Protein AF-A0A6L7NKX5-F1 (afdb_monomer_lite)

Sequence (153 aa):
MQTSVTIAPPRLLDIPGGSFTMGRADRRPDERPPHRVRVAPFRAAAAPVGNAEYARFVEDAGREPPPFWSDAAFRDPAQPVVGVSWFDARAYCDWLARATGLPLRLPSEAEREWAAIGGCDLRDGPVDWPWGDTDPGALPRLAFITAADAPHV

Foldseek 3Di:
DDDPDQQDDADKDKFAWDKAFFADDPDDPVRDDTDIDTDHIDIDHPDADFQLNVVCVCVPVVNDQAPCCVPPVQPPRGDHHDNDDPVRQQSSQVVVCVRNVNNGGDDDPVRVVCVQCVNDHPPPDDAPGVVGPDDCVNPPDPDDPDPDPDDDD

pLDDT: mean 82.17, std 19.47, range [26.02, 97.06]

Radius of gyration: 18.54 Å; chains: 1; bounding box: 52×47×46 Å

Secondary structure (DSSP, 8-state):
----PPPPPP-EEEE--EEEEES-TTS-GGG-S-EEEEE--EEEESSPPBHHHHHHHHHHTTPPPPTTTT-TTT--TTSBP-S--HHHHHHHHHHHHHHH-S---PPPHHHHHHHHTTS---TT---SBTTBS--TTTSTT------------

Structure (mmCIF, N/CA/C/O backbone):
data_AF-A0A6L7NKX5-F1
#
_entry.id   AF-A0A6L7NKX5-F1
#
loop_
_atom_site.group_PDB
_atom_site.id
_atom_site.type_symbol
_atom_site.label_atom_id
_atom_site.label_alt_id
_atom_site.label_comp_id
_atom_site.label_asym_id
_atom_site.label_entity_id
_atom_site.label_seq_id
_atom_site.pdbx_PDB_ins_code
_atom_site.Cartn_x
_atom_site.Cartn_y
_atom_site.Cartn_z
_atom_site.occupancy
_atom_site.B_iso_or_equiv
_atom_site.auth_seq_id
_atom_site.auth_comp_id
_atom_site.auth_asym_id
_atom_site.auth_atom_id
_atom_site.pdbx_PDB_model_num
ATOM 1 N N . MET A 1 1 ? -29.600 -0.603 21.494 1.00 41.25 1 MET A N 1
ATOM 2 C CA . MET A 1 1 ? -29.495 -0.942 20.059 1.00 41.25 1 MET A CA 1
ATOM 3 C C . MET A 1 1 ? -28.080 -0.612 19.619 1.00 41.25 1 MET A C 1
ATOM 5 O O . MET A 1 1 ? -27.734 0.559 19.646 1.00 41.25 1 MET A O 1
ATOM 9 N N . GLN A 1 2 ? -27.248 -1.609 19.310 1.00 40.75 2 GLN A N 1
ATOM 10 C CA . GLN A 1 2 ? -25.968 -1.357 18.642 1.00 40.75 2 GLN A CA 1
ATOM 11 C C . GLN A 1 2 ? -26.273 -1.135 17.161 1.00 40.75 2 GLN A C 1
ATOM 13 O O . GLN A 1 2 ? -26.739 -2.042 16.477 1.00 40.75 2 GLN A O 1
ATOM 18 N N . THR A 1 3 ? -26.095 0.090 16.682 1.00 44.34 3 THR A N 1
ATOM 19 C CA . THR A 1 3 ? -26.036 0.380 15.250 1.00 44.34 3 THR A CA 1
ATOM 20 C C . THR A 1 3 ? -24.769 -0.265 14.706 1.00 44.34 3 THR A C 1
ATOM 22 O O . THR A 1 3 ? -23.675 0.208 15.001 1.00 44.34 3 THR A O 1
ATOM 25 N N . SER A 1 4 ? -24.896 -1.354 13.945 1.00 54.78 4 SER A N 1
ATOM 26 C CA . SER A 1 4 ? -23.775 -1.890 13.172 1.00 54.78 4 SER A CA 1
ATOM 27 C C . SER A 1 4 ? -23.375 -0.854 12.125 1.00 54.78 4 SER A C 1
ATOM 29 O O . SER A 1 4 ? -24.047 -0.689 11.108 1.00 54.78 4 SER A O 1
ATOM 31 N N . VAL A 1 5 ? -22.304 -0.112 12.400 1.00 60.78 5 VAL A N 1
ATOM 32 C CA . VAL A 1 5 ? -21.658 0.746 11.407 1.00 60.78 5 VAL A CA 1
ATOM 33 C C . VAL A 1 5 ? -20.993 -0.178 10.390 1.00 60.78 5 VAL A C 1
ATOM 35 O O . VAL A 1 5 ? -20.222 -1.062 10.753 1.00 60.78 5 VAL A O 1
ATOM 38 N N . THR A 1 6 ? -21.332 -0.019 9.112 1.00 72.94 6 THR A N 1
ATOM 39 C CA . THR A 1 6 ? -20.685 -0.774 8.032 1.00 72.94 6 THR A CA 1
ATOM 40 C C . THR A 1 6 ? -19.306 -0.173 7.775 1.00 72.94 6 THR A C 1
ATOM 42 O O . THR A 1 6 ? -19.210 1.012 7.457 1.00 72.94 6 THR A O 1
ATOM 45 N N . ILE A 1 7 ? -18.245 -0.971 7.908 1.00 79.19 7 ILE A N 1
ATOM 46 C CA . ILE A 1 7 ? -16.876 -0.546 7.586 1.00 79.19 7 ILE A CA 1
ATOM 47 C C . ILE A 1 7 ? -16.711 -0.559 6.066 1.00 79.19 7 ILE A C 1
ATOM 49 O O . ILE A 1 7 ? -16.860 -1.603 5.432 1.00 79.19 7 ILE A O 1
ATOM 53 N N . ALA A 1 8 ? -16.420 0.599 5.476 1.00 76.50 8 ALA A N 1
ATOM 54 C CA . ALA A 1 8 ? -16.122 0.705 4.053 1.00 76.50 8 ALA A CA 1
ATOM 55 C C . ALA A 1 8 ? -14.619 0.463 3.809 1.00 76.50 8 ALA A C 1
ATOM 57 O O . ALA A 1 8 ? -13.797 1.024 4.535 1.00 76.50 8 ALA A O 1
ATOM 58 N N . PRO A 1 9 ? -14.234 -0.353 2.811 1.00 76.19 9 PRO A N 1
ATOM 59 C CA . PRO A 1 9 ? -12.838 -0.473 2.405 1.00 76.19 9 PRO A CA 1
ATOM 60 C C . PRO A 1 9 ? -12.355 0.819 1.718 1.00 76.19 9 PRO A C 1
ATOM 62 O O . PRO A 1 9 ? -13.184 1.579 1.204 1.00 76.19 9 PRO A O 1
ATOM 65 N N . PRO A 1 10 ? -11.028 1.042 1.625 1.00 82.88 10 PRO A N 1
ATOM 66 C CA . PRO A 1 10 ? -10.485 2.140 0.834 1.00 82.88 10 PRO A CA 1
ATOM 67 C C . PRO A 1 10 ? -10.919 2.005 -0.629 1.00 82.88 10 PRO A C 1
ATOM 69 O O . PRO A 1 10 ? -11.268 0.919 -1.104 1.00 82.88 10 PRO A O 1
ATOM 72 N N . ARG A 1 11 ? -10.859 3.105 -1.386 1.00 89.75 11 ARG A N 1
ATOM 73 C CA . ARG A 1 11 ? -11.133 3.070 -2.829 1.00 89.75 11 ARG A CA 1
ATOM 74 C C . ARG A 1 11 ? -10.125 2.151 -3.523 1.00 89.75 11 ARG A C 1
ATOM 76 O O . ARG A 1 11 ? -8.953 2.495 -3.645 1.00 89.75 11 ARG A O 1
ATOM 83 N N . LEU A 1 12 ? -10.599 1.006 -4.003 1.00 90.19 12 LEU A N 1
ATOM 84 C CA . LEU A 1 12 ? -9.804 0.030 -4.741 1.00 90.19 12 LEU A CA 1
ATOM 85 C C . LEU A 1 12 ? -9.912 0.270 -6.254 1.00 90.19 12 LEU A C 1
ATOM 87 O O . LEU A 1 12 ? -11.009 0.489 -6.765 1.00 90.19 12 LEU A O 1
ATOM 91 N N . LEU A 1 13 ? -8.786 0.203 -6.962 1.00 91.31 13 LEU A N 1
ATOM 92 C CA . LEU A 1 13 ? -8.693 0.283 -8.421 1.00 91.31 13 LEU A CA 1
ATOM 93 C C . LEU A 1 13 ? -8.334 -1.085 -8.997 1.00 91.31 13 LEU A C 1
ATOM 95 O O . LEU A 1 13 ? -7.470 -1.768 -8.447 1.00 91.31 13 LEU A O 1
ATOM 99 N N . ASP A 1 14 ? -8.973 -1.465 -10.101 1.00 92.69 14 ASP A N 1
ATOM 100 C CA . ASP A 1 14 ? -8.620 -2.668 -10.854 1.00 92.69 14 ASP A CA 1
ATOM 101 C C . ASP A 1 14 ? -7.298 -2.458 -11.596 1.00 92.69 14 ASP A C 1
ATOM 103 O O . ASP A 1 14 ? -7.164 -1.553 -12.420 1.00 92.69 14 ASP A O 1
ATOM 107 N N . ILE A 1 15 ? -6.324 -3.316 -11.303 1.00 89.56 15 ILE A N 1
ATOM 108 C CA . ILE A 1 15 ? -5.026 -3.357 -11.966 1.00 89.56 15 ILE A CA 1
ATOM 109 C C . ILE A 1 15 ? -5.017 -4.586 -12.881 1.00 89.56 15 ILE A C 1
ATOM 111 O O . ILE A 1 15 ? -5.169 -5.717 -12.395 1.00 89.56 15 ILE A O 1
ATOM 115 N N . PRO A 1 16 ? -4.865 -4.409 -14.207 1.00 91.56 16 PRO A N 1
ATOM 116 C CA . PRO A 1 16 ? -4.843 -5.537 -15.125 1.00 91.56 16 PRO A CA 1
ATOM 117 C C . PRO A 1 16 ? -3.629 -6.425 -14.846 1.00 91.56 16 PRO A C 1
ATOM 119 O O . PRO A 1 16 ? -2.574 -5.956 -14.427 1.00 91.56 16 PRO A O 1
ATOM 122 N N . GLY A 1 17 ? -3.769 -7.725 -15.090 1.00 90.00 17 GLY A N 1
ATOM 123 C CA . GLY A 1 17 ? -2.630 -8.637 -15.057 1.00 90.00 17 GLY A CA 1
ATOM 124 C C . GLY A 1 17 ? -1.743 -8.453 -16.284 1.00 90.00 17 GLY A C 1
ATOM 125 O O . GLY A 1 17 ? -2.211 -8.056 -17.351 1.00 90.00 17 GLY A O 1
ATOM 126 N N . GLY A 1 18 ? -0.470 -8.805 -16.158 1.00 90.38 18 GLY A N 1
ATOM 127 C CA . GLY A 1 18 ? 0.491 -8.652 -17.240 1.00 90.38 18 GLY A CA 1
ATOM 128 C C . GLY A 1 18 ? 1.840 -9.275 -16.929 1.00 90.38 18 GLY A C 1
ATOM 129 O O . GLY A 1 18 ? 2.015 -10.003 -15.949 1.00 90.38 18 GLY A O 1
ATOM 130 N N . SER A 1 19 ? 2.801 -9.010 -17.803 1.00 90.56 19 SER A N 1
ATOM 131 C CA . SER A 1 19 ? 4.204 -9.328 -17.570 1.00 90.56 19 SER A CA 1
ATOM 132 C C . SER A 1 19 ? 5.030 -8.085 -17.810 1.00 90.56 19 SER A C 1
ATOM 134 O O . SER A 1 19 ? 4.719 -7.343 -18.729 1.00 90.56 19 SER A O 1
ATOM 136 N N . PHE A 1 20 ? 6.073 -7.889 -17.014 1.00 88.31 20 PHE A N 1
ATOM 137 C CA . PHE A 1 20 ? 6.963 -6.739 -17.128 1.00 88.31 20 PHE A CA 1
ATOM 138 C C . PHE A 1 20 ? 8.375 -7.104 -16.702 1.00 88.31 20 PHE A C 1
ATOM 140 O O . PHE A 1 20 ? 8.614 -8.181 -16.144 1.00 88.31 20 PHE A O 1
ATOM 147 N N . THR A 1 21 ? 9.309 -6.210 -16.994 1.00 89.75 21 THR A N 1
ATOM 148 C CA . THR A 1 21 ? 10.673 -6.287 -16.480 1.00 89.75 21 THR A CA 1
ATOM 149 C C . THR A 1 21 ? 10.724 -5.538 -15.155 1.00 89.75 21 THR A C 1
ATOM 151 O O . THR A 1 21 ? 10.607 -4.317 -15.152 1.00 89.75 21 THR A O 1
ATOM 154 N N . MET A 1 22 ? 10.872 -6.277 -14.056 1.00 88.75 22 MET A N 1
ATOM 155 C CA . MET A 1 22 ? 11.028 -5.730 -12.709 1.00 88.75 22 MET A CA 1
ATOM 156 C C . MET A 1 22 ? 12.506 -5.465 -12.426 1.00 88.75 22 MET A C 1
ATOM 158 O O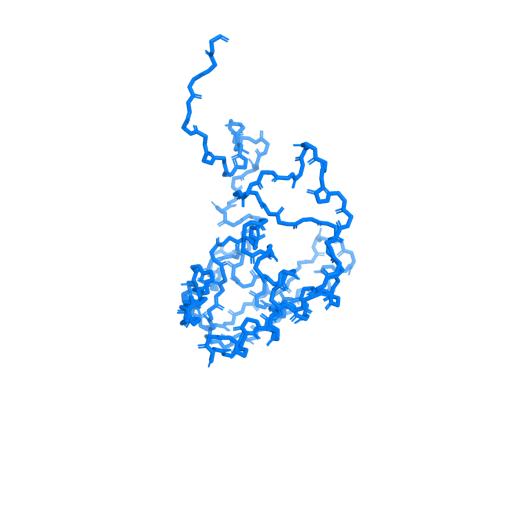 . MET A 1 22 ? 13.357 -6.302 -12.756 1.00 88.75 22 MET A O 1
ATOM 162 N N . GLY A 1 23 ? 12.803 -4.326 -11.802 1.00 87.19 23 GLY A N 1
ATOM 163 C CA . GLY A 1 23 ? 14.171 -3.889 -11.528 1.00 87.19 23 GLY A CA 1
ATOM 164 C C . GLY A 1 23 ? 14.906 -3.343 -12.758 1.00 87.19 23 GLY A C 1
ATOM 165 O O . GLY A 1 23 ? 14.425 -3.381 -13.894 1.00 87.19 23 GLY A O 1
ATOM 166 N N . ARG A 1 24 ? 16.110 -2.807 -12.541 1.00 84.94 24 ARG A N 1
ATOM 167 C CA . ARG A 1 24 ? 16.891 -2.089 -13.562 1.00 84.94 24 ARG A CA 1
ATOM 168 C C . ARG A 1 24 ? 18.377 -2.363 -13.439 1.00 84.94 24 ARG A C 1
ATOM 170 O O . ARG A 1 24 ? 18.898 -2.524 -12.345 1.00 84.94 24 ARG A O 1
ATOM 177 N N . ALA A 1 25 ? 19.083 -2.392 -14.569 1.00 86.12 25 ALA A N 1
ATOM 178 C CA . ALA A 1 25 ? 20.508 -2.729 -14.604 1.00 86.12 25 ALA A CA 1
ATOM 179 C C . ALA A 1 25 ? 21.425 -1.622 -14.050 1.00 86.12 25 ALA A C 1
ATOM 181 O O . ALA A 1 25 ? 22.504 -1.930 -13.543 1.00 86.12 25 ALA A O 1
ATOM 182 N N . ASP A 1 26 ? 20.999 -0.363 -14.151 1.00 85.38 26 ASP A N 1
ATOM 183 C CA . ASP A 1 26 ? 21.749 0.860 -13.841 1.00 85.38 26 ASP A CA 1
ATOM 184 C C . ASP A 1 26 ? 21.379 1.486 -12.483 1.00 85.38 26 ASP A C 1
ATOM 186 O O . ASP A 1 26 ? 21.809 2.594 -12.164 1.00 85.38 26 ASP A O 1
ATOM 190 N N . ARG A 1 27 ? 20.594 0.775 -11.666 1.00 84.25 27 ARG A N 1
ATOM 191 C CA . ARG A 1 27 ? 20.153 1.220 -10.339 1.00 84.25 27 ARG A CA 1
ATOM 192 C C . ARG A 1 27 ? 20.958 0.567 -9.209 1.00 84.25 27 ARG A C 1
ATOM 194 O O . ARG A 1 27 ? 22.014 -0.035 -9.436 1.00 84.25 27 ARG A O 1
ATOM 201 N N . ARG A 1 28 ? 20.508 0.753 -7.963 1.00 86.19 28 ARG A N 1
ATOM 202 C CA . ARG A 1 28 ? 21.186 0.232 -6.768 1.00 86.19 28 ARG A CA 1
ATOM 203 C C . ARG A 1 28 ? 21.303 -1.301 -6.812 1.00 86.19 28 ARG A C 1
ATOM 205 O O . ARG A 1 28 ? 20.555 -1.951 -7.539 1.00 86.19 28 ARG A O 1
ATOM 212 N N . PRO A 1 29 ? 22.248 -1.909 -6.068 1.00 90.25 29 PRO A N 1
ATOM 213 C CA . PRO A 1 29 ? 22.450 -3.359 -6.095 1.00 90.25 29 PRO A CA 1
ATOM 214 C C . PRO A 1 29 ? 21.201 -4.187 -5.763 1.00 90.25 29 PRO A C 1
ATOM 216 O O . PRO A 1 29 ? 21.044 -5.267 -6.320 1.00 90.25 29 PRO A O 1
ATOM 219 N N . ASP A 1 30 ? 20.329 -3.682 -4.893 1.00 88.56 30 ASP A N 1
ATOM 220 C CA . ASP A 1 30 ? 19.055 -4.289 -4.493 1.00 88.56 30 ASP A CA 1
ATOM 221 C C . ASP A 1 30 ? 17.936 -4.134 -5.538 1.00 88.56 30 ASP A C 1
ATOM 223 O O . ASP A 1 30 ? 16.940 -4.841 -5.470 1.00 88.56 30 ASP A O 1
ATOM 227 N N . GLU A 1 31 ? 18.127 -3.288 -6.552 1.00 87.62 31 GLU A N 1
ATOM 228 C CA . GLU A 1 31 ? 17.201 -3.103 -7.682 1.00 87.62 31 GLU A CA 1
ATOM 229 C C . GLU A 1 31 ? 17.615 -3.932 -8.921 1.00 87.62 31 GLU A C 1
ATOM 231 O O . GLU A 1 31 ? 17.006 -3.831 -9.990 1.00 87.62 31 GLU A O 1
ATOM 236 N N . ARG A 1 32 ? 18.679 -4.739 -8.801 1.00 89.56 32 ARG A N 1
ATOM 237 C CA . ARG A 1 32 ? 19.314 -5.518 -9.877 1.00 89.56 32 ARG A CA 1
ATOM 238 C C . ARG A 1 32 ? 19.211 -7.031 -9.617 1.00 89.56 32 ARG A C 1
ATOM 240 O O . ARG A 1 32 ? 19.224 -7.449 -8.464 1.00 89.56 32 ARG A O 1
ATOM 247 N N . PRO A 1 33 ? 19.268 -7.880 -10.664 1.00 91.69 33 PRO A N 1
ATOM 248 C CA . PRO A 1 33 ? 19.202 -7.552 -12.088 1.00 91.69 33 PRO A CA 1
ATOM 249 C C . PRO A 1 33 ? 17.750 -7.381 -12.574 1.00 91.69 33 PRO A C 1
ATOM 251 O O . PRO A 1 33 ? 16.826 -7.910 -11.949 1.00 91.69 33 PRO A O 1
ATOM 254 N N . PRO A 1 34 ? 17.541 -6.722 -13.730 1.00 91.00 34 PRO A N 1
ATOM 255 C CA . PRO A 1 34 ? 16.241 -6.730 -14.385 1.00 91.00 34 PRO A CA 1
ATOM 256 C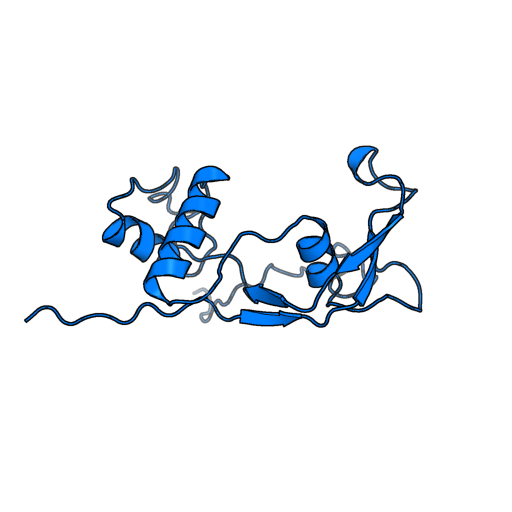 C . PRO A 1 34 ? 15.831 -8.169 -14.716 1.00 91.00 34 PRO A C 1
ATOM 258 O O . PRO A 1 34 ? 16.622 -8.939 -15.268 1.00 91.00 34 PRO A O 1
ATOM 261 N N . HIS A 1 35 ? 14.598 -8.538 -14.389 1.00 89.81 35 HIS A N 1
ATOM 262 C CA . HIS A 1 35 ? 14.078 -9.881 -14.637 1.00 89.81 35 HIS A CA 1
ATOM 263 C C . HIS A 1 35 ? 12.584 -9.847 -14.954 1.00 89.81 35 HIS A C 1
ATOM 265 O O . HIS A 1 35 ? 11.853 -8.950 -14.537 1.00 89.81 35 HIS A O 1
ATOM 271 N N . ARG A 1 36 ? 12.116 -10.825 -15.739 1.00 91.88 36 ARG A N 1
ATOM 272 C CA . ARG A 1 36 ? 10.726 -10.849 -16.199 1.00 91.88 36 ARG A CA 1
ATOM 273 C C . ARG A 1 36 ? 9.814 -11.455 -15.140 1.00 91.88 36 ARG A C 1
ATOM 275 O O . ARG A 1 36 ? 10.004 -12.604 -14.749 1.00 91.88 36 ARG A O 1
ATOM 282 N N . VAL A 1 37 ? 8.792 -10.708 -14.738 1.00 92.88 37 VAL A N 1
ATOM 283 C CA . VAL A 1 37 ? 7.792 -11.125 -13.748 1.00 92.88 37 VAL A CA 1
ATOM 284 C C . VAL A 1 37 ? 6.410 -11.120 -14.390 1.00 92.88 37 VAL A C 1
ATOM 286 O O . VAL A 1 37 ? 6.113 -10.290 -15.247 1.00 92.88 37 VAL A O 1
ATOM 289 N N . ARG A 1 38 ? 5.551 -12.066 -13.994 1.00 94.06 38 ARG A N 1
ATOM 290 C CA . ARG A 1 38 ? 4.130 -12.090 -14.356 1.00 94.06 38 ARG A CA 1
ATOM 291 C C . ARG A 1 38 ? 3.293 -11.802 -13.118 1.00 94.06 38 ARG A C 1
ATOM 293 O O . ARG A 1 38 ? 3.455 -12.473 -12.104 1.00 94.06 38 ARG A O 1
ATOM 300 N N . VAL A 1 39 ? 2.366 -10.863 -13.242 1.00 92.94 39 VAL A N 1
ATOM 301 C CA . VAL A 1 39 ? 1.435 -10.462 -12.186 1.00 92.94 39 VAL A CA 1
ATOM 302 C C . VAL A 1 39 ? 0.015 -10.791 -12.650 1.00 92.94 39 VAL A C 1
ATOM 304 O O . VAL A 1 39 ? -0.371 -10.489 -13.780 1.00 92.94 39 VAL A O 1
ATOM 307 N N . ALA A 1 40 ? -0.750 -11.487 -11.810 1.00 94.62 40 ALA A N 1
ATOM 308 C CA . ALA A 1 40 ? -2.172 -11.736 -12.050 1.00 94.62 40 ALA A CA 1
ATOM 309 C C . ALA A 1 40 ? -2.973 -10.430 -11.876 1.00 94.62 40 ALA A C 1
ATOM 311 O O . ALA A 1 40 ? -2.494 -9.539 -11.184 1.00 94.62 40 ALA A O 1
ATOM 312 N N . PRO A 1 41 ? -4.174 -10.281 -12.463 1.00 94.62 41 PRO A N 1
ATOM 313 C CA . PRO A 1 41 ? -5.013 -9.122 -12.167 1.00 94.62 41 PRO A CA 1
ATOM 314 C C . PRO A 1 41 ? -5.347 -9.064 -10.672 1.00 94.62 41 PRO A C 1
ATOM 316 O O . PRO A 1 41 ? -5.618 -10.091 -10.045 1.00 94.62 41 PRO A O 1
ATOM 319 N N . PHE A 1 42 ? -5.343 -7.861 -10.109 1.00 93.88 42 PHE A N 1
ATOM 320 C CA . PHE A 1 42 ? -5.655 -7.617 -8.702 1.00 93.88 42 PHE A CA 1
ATOM 321 C C . PHE A 1 42 ? -6.258 -6.225 -8.526 1.00 93.88 42 PHE A C 1
ATOM 323 O O . PHE A 1 42 ? -6.391 -5.466 -9.481 1.00 93.88 42 PHE A O 1
ATOM 330 N N . ARG A 1 43 ? -6.634 -5.888 -7.292 1.00 94.50 43 ARG A N 1
ATOM 331 C CA . ARG A 1 43 ? -7.071 -4.541 -6.934 1.00 94.50 43 ARG A CA 1
ATOM 332 C C . ARG A 1 43 ? -6.103 -3.912 -5.946 1.00 94.50 43 ARG A C 1
ATOM 334 O O . ARG A 1 43 ? -5.708 -4.576 -4.990 1.00 94.50 43 ARG A O 1
ATOM 341 N N . ALA A 1 44 ? -5.764 -2.646 -6.151 1.00 92.38 44 ALA A N 1
ATOM 342 C CA . ALA A 1 44 ? -4.895 -1.874 -5.264 1.00 92.38 44 ALA A CA 1
ATOM 343 C C . ALA A 1 44 ? -5.651 -0.680 -4.676 1.00 92.38 44 ALA A C 1
ATOM 345 O O . ALA A 1 44 ? -6.513 -0.108 -5.340 1.00 92.38 44 ALA A O 1
ATOM 346 N N . ALA A 1 45 ? -5.331 -0.289 -3.442 1.00 92.75 45 ALA A N 1
ATOM 347 C CA . ALA A 1 45 ? -5.844 0.960 -2.889 1.00 92.75 45 ALA A CA 1
ATOM 348 C C . ALA A 1 45 ? -5.319 2.151 -3.708 1.00 92.75 45 ALA A C 1
ATOM 350 O O . ALA A 1 45 ? -4.135 2.209 -4.034 1.00 92.75 45 ALA A O 1
ATOM 351 N N . ALA A 1 46 ? -6.205 3.092 -4.038 1.00 90.56 46 ALA A N 1
ATOM 352 C CA . ALA A 1 46 ? -5.876 4.283 -4.824 1.00 90.56 46 ALA A CA 1
ATOM 353 C C . ALA A 1 46 ? -4.950 5.260 -4.079 1.00 90.56 46 ALA A C 1
ATOM 355 O O . ALA A 1 46 ? -4.304 6.097 -4.703 1.00 90.56 46 ALA A O 1
ATOM 356 N N . ALA A 1 47 ? -4.923 5.174 -2.750 1.00 91.12 47 ALA A N 1
ATOM 357 C CA . ALA A 1 47 ? -4.114 5.996 -1.867 1.00 91.12 47 ALA A CA 1
ATOM 358 C C . ALA A 1 47 ? -3.628 5.155 -0.673 1.00 91.12 47 ALA A C 1
ATOM 360 O O . ALA A 1 47 ? -4.215 4.103 -0.388 1.00 91.12 47 ALA A O 1
ATOM 361 N N . PRO A 1 48 ? -2.572 5.597 0.033 1.00 94.25 48 PRO A N 1
ATOM 362 C CA . PRO A 1 48 ? -2.217 5.038 1.332 1.00 94.25 48 PRO A CA 1
ATOM 363 C C . PRO A 1 48 ? -3.384 5.122 2.323 1.00 94.25 48 PRO A C 1
ATOM 365 O O . PRO A 1 48 ? -4.208 6.030 2.232 1.00 94.25 48 PRO A O 1
ATOM 368 N N . VAL A 1 49 ? -3.414 4.203 3.290 1.00 93.81 49 VAL A N 1
ATOM 369 C CA . VAL A 1 49 ? -4.419 4.200 4.364 1.00 93.81 49 VAL A CA 1
ATOM 370 C C . VAL A 1 49 ? -4.290 5.478 5.190 1.00 93.81 49 VAL A C 1
ATOM 372 O O . VAL A 1 49 ? -3.204 5.790 5.684 1.00 93.81 49 VAL A O 1
ATOM 375 N N . GLY A 1 50 ? -5.392 6.206 5.342 1.00 93.50 50 GLY A N 1
ATOM 376 C CA . GLY A 1 50 ? -5.442 7.449 6.104 1.00 93.50 50 GLY A CA 1
ATOM 377 C C . GLY A 1 50 ? -5.589 7.232 7.611 1.00 93.50 50 GLY A C 1
ATOM 378 O O . GLY A 1 50 ? -6.033 6.176 8.073 1.00 93.50 50 GLY A O 1
ATOM 379 N N . ASN A 1 51 ? -5.291 8.266 8.399 1.00 95.38 51 ASN A N 1
ATOM 380 C CA . ASN A 1 51 ? -5.484 8.236 9.853 1.00 95.38 51 ASN A CA 1
ATOM 381 C C . ASN A 1 51 ? -6.937 7.948 10.255 1.00 95.38 51 ASN A C 1
ATOM 383 O O . ASN A 1 51 ? -7.166 7.175 11.181 1.00 95.38 51 ASN A O 1
ATOM 387 N N . ALA A 1 52 ? -7.926 8.513 9.552 1.00 93.31 52 ALA A N 1
ATOM 388 C CA . ALA A 1 52 ? -9.341 8.249 9.836 1.00 93.31 52 ALA A CA 1
ATOM 389 C C . ALA A 1 52 ? -9.722 6.770 9.648 1.00 93.31 52 ALA A C 1
ATOM 391 O O . ALA A 1 52 ? -10.503 6.221 10.425 1.00 93.31 52 ALA A O 1
ATOM 392 N N . GLU A 1 53 ? -9.167 6.119 8.624 1.00 93.06 53 GLU A N 1
ATOM 393 C CA . GLU A 1 53 ? -9.413 4.706 8.325 1.00 93.06 53 GLU A CA 1
ATOM 394 C C . GLU A 1 53 ? -8.706 3.805 9.343 1.00 93.06 53 GLU A C 1
ATOM 396 O O . GLU A 1 53 ? -9.284 2.831 9.829 1.00 93.06 53 GLU A O 1
ATOM 401 N N . TYR A 1 54 ? -7.468 4.146 9.708 1.00 95.25 54 TYR A N 1
ATOM 402 C CA . TYR A 1 54 ? -6.699 3.400 10.700 1.00 95.25 54 TYR A CA 1
ATOM 403 C C . TYR A 1 54 ? -7.252 3.572 12.123 1.00 95.25 54 TYR A C 1
ATOM 405 O O . TYR A 1 54 ? -7.211 2.633 12.916 1.00 95.25 54 TYR A O 1
ATOM 413 N N . ALA A 1 55 ? -7.847 4.726 12.444 1.00 94.88 55 ALA A N 1
ATOM 414 C CA . ALA A 1 55 ? -8.485 4.974 13.738 1.00 94.88 55 ALA A CA 1
ATOM 415 C C . ALA A 1 55 ? -9.595 3.955 14.031 1.00 94.88 55 ALA A C 1
ATOM 417 O O . ALA A 1 55 ? -9.726 3.494 15.161 1.00 94.88 55 ALA A O 1
ATOM 418 N N . ARG A 1 56 ? -10.338 3.527 13.002 1.00 93.56 56 ARG A N 1
ATOM 419 C CA . ARG A 1 56 ? -11.363 2.481 13.142 1.00 93.56 56 ARG A CA 1
ATOM 420 C C . ARG A 1 56 ? -10.775 1.135 13.518 1.00 93.56 56 ARG A C 1
ATOM 422 O O . ARG A 1 56 ? -11.324 0.451 14.370 1.00 93.56 56 ARG A O 1
ATOM 429 N N . PHE A 1 57 ? -9.629 0.783 12.945 1.00 94.81 57 PHE A N 1
ATOM 430 C CA . PHE A 1 57 ? -8.908 -0.418 13.350 1.00 94.81 57 PHE A CA 1
ATOM 431 C C . PHE A 1 57 ? -8.430 -0.333 14.802 1.00 94.81 57 PHE A C 1
ATOM 433 O O . PHE A 1 57 ? -8.589 -1.297 15.547 1.00 94.81 57 PHE A O 1
ATOM 440 N N . VAL A 1 58 ? -7.877 0.811 15.214 1.00 96.06 58 VAL A N 1
ATOM 441 C CA . VAL A 1 58 ? -7.436 1.048 16.598 1.00 96.06 58 VAL A CA 1
ATOM 442 C C . VAL A 1 58 ? -8.596 0.858 17.580 1.00 96.06 58 VAL A C 1
ATOM 444 O O . VAL A 1 58 ? -8.453 0.108 18.545 1.00 96.06 58 VAL A O 1
ATOM 447 N N . GLU A 1 59 ? -9.745 1.473 17.295 1.00 95.06 59 GLU A N 1
ATOM 448 C CA . GLU A 1 59 ? -10.965 1.381 18.105 1.00 95.06 59 GLU A CA 1
ATOM 449 C C . GLU A 1 59 ? -11.525 -0.052 18.149 1.00 95.06 59 GLU A C 1
ATOM 451 O O . GLU A 1 59 ? -11.665 -0.628 19.229 1.00 95.06 59 GLU A O 1
ATOM 456 N N . ASP A 1 60 ? -11.799 -0.657 16.990 1.00 94.44 60 ASP A N 1
ATOM 457 C CA . ASP A 1 60 ? -12.509 -1.940 16.902 1.00 94.44 60 ASP A CA 1
ATOM 458 C C . ASP A 1 60 ? -11.649 -3.135 17.322 1.00 94.44 60 ASP A C 1
ATOM 460 O O . ASP A 1 60 ? -12.158 -4.116 17.867 1.00 94.44 60 ASP A O 1
ATOM 464 N N . ALA A 1 61 ? -10.342 -3.088 17.048 1.00 91.62 61 ALA A N 1
ATOM 465 C CA . ALA A 1 61 ? -9.416 -4.156 17.413 1.00 91.62 61 ALA A CA 1
ATOM 466 C C . ALA A 1 61 ? -8.749 -3.930 18.781 1.00 91.62 61 ALA A C 1
ATOM 468 O O . ALA A 1 61 ? -7.940 -4.766 19.189 1.00 91.62 61 ALA A O 1
ATOM 469 N N . GLY A 1 62 ? -9.059 -2.824 19.472 1.00 93.12 62 GLY A N 1
ATOM 470 C CA . GLY A 1 62 ? -8.476 -2.476 20.770 1.00 93.12 62 GLY A CA 1
ATOM 471 C C . GLY A 1 62 ? -6.950 -2.368 20.730 1.00 93.12 62 GLY A C 1
ATOM 472 O O . GLY A 1 62 ? -6.272 -2.841 21.642 1.00 93.12 62 GLY A O 1
ATOM 473 N N . ARG A 1 63 ? -6.398 -1.828 19.637 1.00 92.38 63 ARG A N 1
ATOM 474 C CA . ARG A 1 63 ? -4.946 -1.683 19.451 1.00 92.38 63 ARG A CA 1
ATOM 475 C C . ARG A 1 63 ? -4.457 -0.386 20.070 1.00 92.38 63 ARG A C 1
ATOM 477 O O . ARG A 1 63 ? -5.189 0.594 20.139 1.00 92.38 63 ARG A O 1
ATOM 484 N N . GLU A 1 64 ? -3.194 -0.363 20.472 1.00 94.00 64 GLU A N 1
ATOM 485 C CA . GLU A 1 64 ? -2.546 0.905 20.792 1.00 94.00 64 GLU A CA 1
ATOM 486 C C . GLU A 1 64 ? -2.339 1.722 19.505 1.00 94.00 64 GLU A C 1
ATOM 488 O O . GLU A 1 64 ? -1.962 1.151 18.472 1.00 94.00 64 GLU A O 1
ATOM 493 N N . PRO A 1 65 ? -2.583 3.044 19.534 1.00 94.50 65 PRO A N 1
ATOM 494 C CA . PRO A 1 65 ? -2.230 3.909 18.419 1.00 94.50 65 PRO A CA 1
ATOM 495 C C . PRO A 1 65 ? -0.715 3.870 18.142 1.00 94.50 65 PRO A C 1
ATOM 497 O O . PRO A 1 65 ? 0.074 3.744 19.083 1.00 94.50 65 PRO A O 1
ATOM 500 N N . PRO A 1 66 ? -0.283 4.002 16.876 1.00 94.81 66 PRO A N 1
ATOM 501 C CA . PRO A 1 66 ? 1.132 3.994 16.529 1.00 94.81 66 PRO A CA 1
ATOM 502 C C . PRO A 1 66 ? 1.863 5.230 17.091 1.00 94.81 66 PRO A C 1
ATOM 504 O O . PRO A 1 66 ? 1.236 6.225 17.475 1.00 94.81 66 PRO A O 1
ATOM 507 N N . PRO A 1 67 ? 3.207 5.220 17.106 1.00 94.69 67 PRO A N 1
ATOM 508 C CA . PRO A 1 67 ? 3.997 6.419 17.351 1.00 94.69 67 PRO A CA 1
ATOM 509 C C . PRO A 1 67 ? 3.539 7.601 16.485 1.00 94.69 67 PRO A C 1
ATOM 511 O O . PRO A 1 67 ? 3.131 7.425 15.340 1.00 94.69 67 PRO A O 1
ATOM 514 N N . PHE A 1 68 ? 3.646 8.815 17.032 1.00 92.69 68 PHE A N 1
ATOM 515 C CA . PHE A 1 68 ? 3.280 10.079 16.370 1.00 92.69 68 PHE A CA 1
ATOM 516 C C . PHE A 1 68 ? 1.780 10.304 16.113 1.00 92.69 68 PHE A C 1
ATOM 518 O O . PHE A 1 68 ? 1.420 11.334 15.554 1.00 92.69 68 PHE A O 1
ATOM 525 N N . TRP A 1 69 ? 0.893 9.425 16.594 1.00 94.31 69 TRP A N 1
ATOM 526 C CA . TRP A 1 69 ? -0.563 9.560 16.425 1.00 94.31 69 TRP A CA 1
ATOM 527 C C . TRP A 1 69 ? -1.140 10.912 16.878 1.00 94.31 69 TRP A C 1
ATOM 529 O O . TRP A 1 69 ? -2.078 11.436 16.282 1.00 94.31 69 TRP A O 1
ATOM 539 N N . SER A 1 70 ? -0.560 11.496 17.929 1.00 93.94 70 SER A N 1
ATOM 540 C CA . SER A 1 70 ? -0.968 12.797 18.477 1.00 93.94 70 SER A CA 1
ATOM 541 C C . SER A 1 70 ? -0.104 13.966 17.990 1.00 93.94 70 SER A C 1
ATOM 543 O O . SER A 1 70 ? -0.344 15.104 18.396 1.00 93.94 70 SER A O 1
ATOM 545 N N . ASP A 1 71 ? 0.906 13.714 17.155 1.00 95.81 71 ASP A N 1
ATOM 546 C CA . ASP A 1 71 ? 1.786 14.756 16.631 1.00 95.81 71 ASP A CA 1
ATOM 547 C C . ASP A 1 71 ? 1.016 15.632 15.636 1.00 95.81 71 ASP A C 1
ATOM 549 O O . ASP A 1 71 ? 0.390 15.139 14.697 1.00 95.81 71 ASP A O 1
ATOM 553 N N . ALA A 1 72 ? 1.056 16.951 15.827 1.00 94.81 72 ALA A N 1
ATOM 554 C CA . ALA A 1 72 ? 0.379 17.896 14.947 1.00 94.81 72 ALA A CA 1
ATOM 555 C C . ALA A 1 72 ? 0.824 17.774 13.482 1.00 94.81 72 ALA A C 1
ATOM 557 O O . ALA A 1 72 ? 0.005 18.016 12.597 1.00 94.81 72 ALA A O 1
ATOM 558 N N . ALA A 1 73 ? 2.067 17.354 13.229 1.00 95.00 73 ALA A N 1
ATOM 559 C CA . ALA A 1 73 ? 2.579 17.129 11.884 1.00 95.00 73 ALA A CA 1
ATOM 560 C C . ALA A 1 73 ? 1.956 15.904 11.192 1.00 95.00 73 ALA A C 1
ATOM 562 O O . ALA A 1 73 ? 1.932 15.866 9.967 1.00 95.00 73 ALA A O 1
ATOM 563 N N . PHE A 1 74 ? 1.435 14.929 11.952 1.00 94.12 74 PHE A N 1
ATOM 564 C CA . PHE A 1 74 ? 1.047 13.606 11.439 1.00 94.12 74 PHE A CA 1
ATOM 565 C C . PHE A 1 74 ? -0.370 13.146 11.821 1.00 94.12 74 PHE A C 1
ATOM 567 O O . PHE A 1 74 ? -0.758 12.039 11.457 1.00 94.12 74 PHE A O 1
ATOM 574 N N . ARG A 1 75 ? -1.174 13.984 12.493 1.00 93.69 75 ARG A N 1
ATOM 575 C CA . ARG A 1 75 ? -2.512 13.615 13.013 1.00 93.69 75 ARG A CA 1
ATOM 576 C C . ARG A 1 75 ? -3.738 14.018 12.179 1.00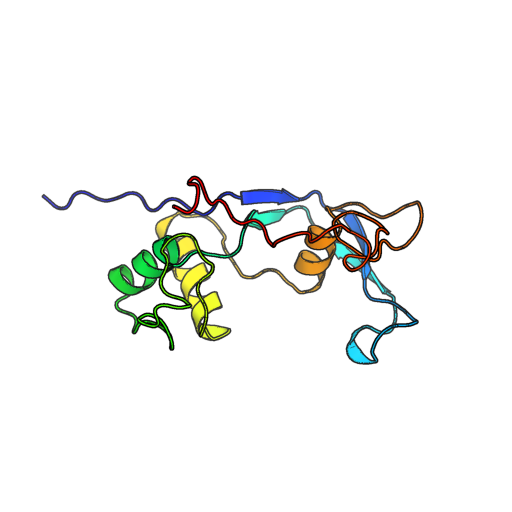 93.69 75 ARG A C 1
ATOM 578 O O . ARG A 1 75 ? -4.856 13.685 12.560 1.00 93.69 75 ARG A O 1
ATOM 585 N N . ASP A 1 76 ? -3.579 14.792 11.105 1.00 95.06 76 ASP A N 1
ATOM 586 C CA . ASP A 1 76 ? -4.675 15.109 10.170 1.00 95.06 76 ASP A CA 1
ATOM 587 C C . ASP A 1 76 ? -5.397 13.825 9.697 1.00 95.06 76 ASP A C 1
ATOM 589 O O . ASP A 1 76 ? -4.717 12.885 9.279 1.00 95.06 76 ASP A O 1
ATOM 593 N N . PRO A 1 77 ? -6.740 13.744 9.753 1.00 92.88 77 PRO A N 1
ATOM 594 C CA . PRO A 1 77 ? -7.485 12.537 9.390 1.00 92.88 77 PRO A CA 1
ATOM 595 C C . PRO A 1 77 ? -7.295 12.053 7.943 1.00 92.88 77 PRO A C 1
ATOM 597 O O . PRO A 1 77 ? -7.418 10.851 7.698 1.00 92.88 77 PRO A O 1
ATOM 600 N N . ALA A 1 78 ? -7.026 12.962 7.001 1.00 89.75 78 ALA A N 1
ATOM 601 C CA . ALA A 1 78 ? -6.913 12.666 5.573 1.00 89.75 78 ALA A CA 1
ATOM 602 C C . ALA A 1 78 ? -5.493 12.278 5.139 1.00 89.75 78 ALA A C 1
ATOM 604 O O . ALA A 1 78 ? -5.306 11.793 4.022 1.00 89.75 78 ALA A O 1
ATOM 605 N N . GLN A 1 79 ? -4.487 12.477 5.994 1.00 94.31 79 GLN A N 1
ATOM 606 C CA . GLN A 1 79 ? -3.117 12.103 5.661 1.00 94.31 79 GLN A CA 1
ATOM 607 C C . GLN A 1 79 ? -2.849 10.612 5.919 1.00 94.31 79 GLN A C 1
ATOM 609 O O . GLN A 1 79 ? -3.528 10.003 6.756 1.00 94.31 79 GLN A O 1
ATOM 614 N N . PRO A 1 80 ? -1.836 10.028 5.252 1.00 95.94 80 PRO A N 1
ATOM 615 C CA . PRO A 1 80 ? -1.419 8.656 5.499 1.00 95.94 80 PRO A CA 1
ATOM 616 C C . PRO A 1 80 ? -1.045 8.416 6.960 1.00 95.94 80 PRO A C 1
ATOM 618 O O . PRO A 1 80 ? -0.314 9.209 7.554 1.00 95.94 80 PRO A O 1
ATOM 621 N N . VAL A 1 81 ? -1.476 7.284 7.511 1.00 96.50 81 VAL A N 1
ATOM 622 C CA . VAL A 1 81 ? -0.988 6.845 8.819 1.00 96.50 81 VAL A CA 1
ATOM 623 C C . VAL A 1 81 ? 0.510 6.535 8.752 1.00 96.50 81 VAL A C 1
ATOM 625 O O . VAL A 1 81 ? 0.995 5.897 7.814 1.00 96.50 81 VAL A O 1
ATOM 628 N N . VAL A 1 82 ? 1.254 6.976 9.767 1.00 96.44 82 VAL A N 1
ATOM 629 C CA . VAL A 1 82 ? 2.703 6.762 9.901 1.00 96.44 82 VAL A CA 1
ATOM 630 C C . VAL A 1 82 ? 3.038 6.078 11.225 1.00 96.44 82 VAL A C 1
ATOM 632 O O . VAL A 1 82 ? 2.170 5.861 12.066 1.00 96.44 82 VAL A O 1
ATOM 635 N N . GLY A 1 83 ? 4.302 5.680 11.400 1.00 96.19 83 GLY A N 1
ATOM 636 C CA . GLY A 1 83 ? 4.753 4.988 12.613 1.00 96.19 83 GLY A CA 1
ATOM 637 C C . GLY A 1 83 ? 4.267 3.538 12.727 1.00 96.19 83 GLY A C 1
ATOM 638 O O . GLY A 1 83 ? 4.532 2.883 13.729 1.00 96.19 8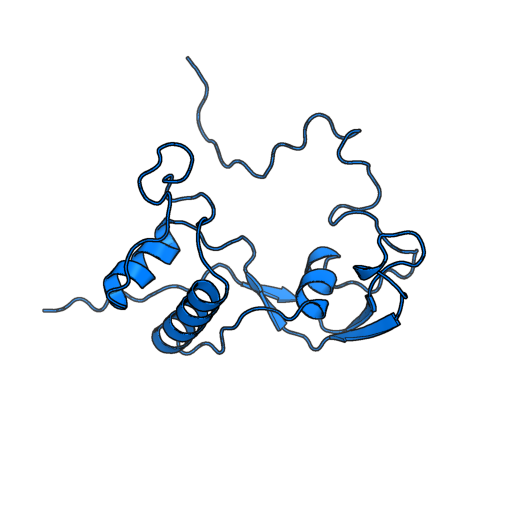3 GLY A O 1
ATOM 639 N N . VAL A 1 84 ? 3.583 3.015 11.709 1.00 96.62 84 VAL A N 1
ATOM 640 C CA . VAL A 1 84 ? 3.099 1.631 11.681 1.00 96.62 84 VAL A CA 1
ATOM 641 C C . VAL A 1 84 ? 4.222 0.671 11.303 1.00 96.62 84 VAL A C 1
ATOM 643 O O . VAL A 1 84 ? 4.983 0.914 10.362 1.00 96.62 84 VAL A O 1
ATOM 646 N N . SER A 1 85 ? 4.330 -0.448 12.017 1.00 96.69 85 SER A N 1
ATOM 647 C CA . SER A 1 85 ? 5.232 -1.523 11.614 1.00 96.69 85 SER A CA 1
ATOM 648 C C . SER A 1 85 ? 4.626 -2.353 10.479 1.00 96.69 85 SER A C 1
ATOM 650 O O . SER A 1 85 ? 3.422 -2.318 10.210 1.00 96.69 85 SER A O 1
ATOM 652 N N . TRP A 1 86 ? 5.447 -3.191 9.845 1.00 95.44 86 TRP A N 1
ATOM 653 C CA . TRP A 1 86 ? 4.945 -4.178 8.889 1.00 95.44 86 TRP A CA 1
ATOM 654 C C . TRP A 1 86 ? 3.905 -5.127 9.518 1.00 95.44 86 TRP A C 1
ATOM 656 O O . TRP A 1 86 ? 2.924 -5.495 8.872 1.00 95.44 86 TRP A O 1
ATOM 666 N N . PHE A 1 87 ? 4.086 -5.498 10.792 1.00 97.06 87 PHE A N 1
ATOM 667 C CA . PHE A 1 87 ? 3.144 -6.358 11.515 1.00 97.06 87 PHE A CA 1
ATOM 668 C C . PHE A 1 87 ? 1.805 -5.663 11.764 1.00 97.06 87 PHE A C 1
ATOM 670 O O . PHE A 1 87 ? 0.761 -6.306 11.655 1.00 97.06 87 PHE A O 1
ATOM 677 N N . ASP A 1 88 ? 1.825 -4.361 12.044 1.00 96.94 88 ASP A N 1
ATOM 678 C CA . ASP A 1 88 ? 0.612 -3.557 12.199 1.00 96.94 88 ASP A CA 1
ATOM 679 C C . ASP A 1 88 ? -0.140 -3.434 10.876 1.00 96.94 88 ASP A C 1
ATOM 681 O O . ASP A 1 88 ? -1.342 -3.685 10.825 1.00 96.94 88 ASP A O 1
ATOM 685 N N . ALA A 1 89 ? 0.573 -3.154 9.782 1.00 96.06 89 ALA A N 1
ATOM 686 C CA . ALA A 1 89 ? -0.017 -3.074 8.450 1.00 96.06 89 ALA A CA 1
ATOM 687 C C . ALA A 1 89 ? -0.656 -4.409 8.020 1.00 96.06 89 ALA A C 1
ATOM 689 O O . ALA A 1 89 ? -1.747 -4.427 7.441 1.00 96.06 89 ALA A O 1
ATOM 690 N N . ARG A 1 90 ? -0.019 -5.544 8.347 1.00 96.56 90 ARG A N 1
ATOM 691 C CA . ARG A 1 90 ? -0.599 -6.871 8.100 1.00 96.56 90 ARG A CA 1
ATOM 692 C C . ARG A 1 90 ? -1.843 -7.111 8.966 1.00 96.56 90 ARG A C 1
ATOM 694 O O . ARG A 1 90 ? -2.866 -7.539 8.444 1.00 96.56 90 ARG A O 1
ATOM 701 N N . ALA A 1 91 ? -1.783 -6.782 10.258 1.00 96.94 91 ALA A N 1
ATOM 702 C CA . ALA A 1 91 ? -2.916 -6.930 11.171 1.00 96.94 91 ALA A CA 1
ATOM 703 C C . ALA A 1 91 ? -4.119 -6.060 10.765 1.00 96.94 91 ALA A C 1
ATOM 705 O O . ALA A 1 91 ? -5.259 -6.519 10.861 1.00 96.94 91 ALA A O 1
ATOM 706 N N . TYR A 1 92 ? -3.867 -4.846 10.266 1.00 96.38 92 TYR A N 1
ATOM 707 C CA . TYR A 1 92 ? -4.883 -3.970 9.687 1.00 96.38 92 TYR A CA 1
ATOM 708 C C . TYR A 1 92 ? -5.566 -4.629 8.482 1.00 96.38 92 TYR A C 1
ATOM 710 O O . TYR A 1 92 ? -6.794 -4.691 8.434 1.00 96.38 92 TYR A O 1
ATOM 718 N N . CYS A 1 93 ? -4.790 -5.184 7.541 1.00 96.06 93 CYS A N 1
ATOM 719 C CA . CYS A 1 93 ? -5.347 -5.901 6.389 1.00 96.06 93 CYS A CA 1
ATOM 720 C C . CYS A 1 93 ? -6.228 -7.079 6.829 1.00 96.06 93 CYS A C 1
ATOM 722 O O . CYS A 1 93 ? -7.346 -7.222 6.337 1.00 96.06 93 CYS A O 1
ATOM 724 N N . ASP A 1 94 ? -5.758 -7.880 7.789 1.00 96.00 94 ASP A N 1
ATOM 725 C CA . ASP A 1 94 ? -6.495 -9.039 8.299 1.00 96.00 94 ASP A CA 1
ATOM 726 C C . ASP A 1 94 ? -7.805 -8.625 8.991 1.00 96.00 94 ASP A C 1
ATOM 728 O O . ASP A 1 94 ? -8.835 -9.288 8.843 1.00 96.00 94 ASP A O 1
ATOM 732 N N . TRP A 1 95 ? -7.784 -7.536 9.765 1.00 95.94 95 TRP A N 1
ATOM 733 C CA . TRP A 1 95 ? -8.983 -6.973 10.388 1.00 95.94 95 TRP A CA 1
ATOM 734 C C . TRP A 1 95 ? -9.977 -6.470 9.342 1.00 95.94 95 TRP A C 1
ATOM 736 O O . TRP A 1 95 ? -11.146 -6.858 9.383 1.00 95.94 95 TRP A O 1
ATOM 746 N N . LEU A 1 96 ? -9.512 -5.683 8.371 1.00 94.44 96 LEU A N 1
ATOM 747 C CA . LEU A 1 96 ? -10.372 -5.113 7.340 1.00 94.44 96 LEU A CA 1
ATOM 748 C C . LEU A 1 96 ? -10.962 -6.209 6.443 1.00 94.44 96 LEU A C 1
ATOM 750 O O . LEU A 1 96 ? -12.128 -6.131 6.057 1.00 94.44 96 LEU A O 1
ATOM 754 N N . ALA A 1 97 ? -10.197 -7.268 6.165 1.00 92.94 97 ALA A N 1
ATOM 755 C CA . ALA A 1 97 ? -10.675 -8.445 5.447 1.00 92.94 97 ALA A CA 1
ATOM 756 C C . ALA A 1 97 ? -11.835 -9.128 6.184 1.00 92.94 97 ALA A C 1
ATOM 758 O O . ALA A 1 97 ? -12.865 -9.423 5.580 1.00 92.94 97 ALA A O 1
ATOM 759 N N . ARG A 1 98 ? -11.715 -9.324 7.505 1.00 94.31 98 ARG A N 1
ATOM 760 C CA . ARG A 1 98 ? -12.805 -9.882 8.325 1.00 94.31 98 ARG A CA 1
ATOM 761 C C . ARG A 1 98 ? -14.023 -8.964 8.373 1.00 94.31 98 ARG A C 1
ATOM 763 O O . ARG A 1 98 ? -15.142 -9.454 8.283 1.00 94.31 98 ARG A O 1
ATOM 770 N N . ALA A 1 99 ? -13.809 -7.657 8.506 1.00 91.69 99 ALA A N 1
ATOM 771 C CA . ALA A 1 99 ? -14.890 -6.682 8.619 1.00 91.69 99 ALA A CA 1
ATOM 772 C C . ALA A 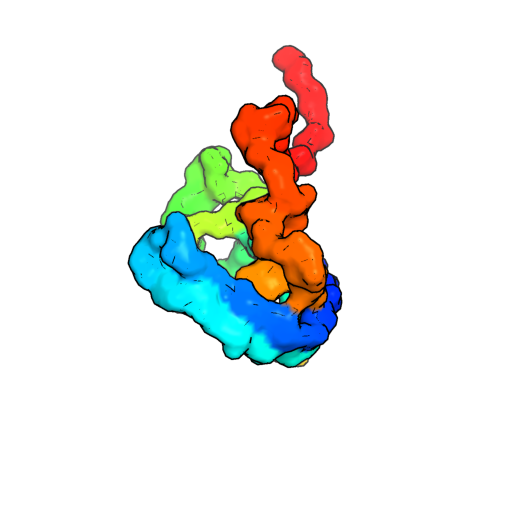1 99 ? -15.688 -6.507 7.316 1.00 91.69 99 ALA A C 1
ATOM 774 O O . ALA A 1 99 ? -16.895 -6.287 7.357 1.00 91.69 99 ALA A O 1
ATOM 775 N N . THR A 1 100 ? -15.022 -6.606 6.164 1.00 90.06 100 THR A N 1
ATOM 776 C CA . THR A 1 100 ? -15.630 -6.360 4.843 1.00 90.06 100 THR A CA 1
ATOM 777 C C . THR A 1 100 ? -15.975 -7.637 4.076 1.00 90.06 100 THR A C 1
ATOM 779 O O . THR A 1 100 ? -16.702 -7.580 3.087 1.00 90.06 100 THR A O 1
ATOM 782 N N . GLY A 1 101 ? -15.428 -8.787 4.482 1.00 91.50 101 GLY A N 1
ATOM 783 C CA . GLY A 1 101 ? -15.502 -10.042 3.728 1.00 91.50 101 GLY A CA 1
ATOM 784 C C . GLY A 1 101 ? -14.639 -10.064 2.459 1.00 91.50 101 GLY A C 1
ATOM 785 O O . GLY A 1 101 ? -14.725 -11.011 1.677 1.00 91.50 101 GLY A O 1
ATOM 786 N N . LEU A 1 102 ? -13.815 -9.036 2.223 1.00 89.69 102 LEU A N 1
ATOM 787 C CA . LEU A 1 102 ? -12.919 -8.962 1.069 1.00 89.69 102 LEU A CA 1
ATOM 788 C C . LEU A 1 102 ? -11.566 -9.633 1.370 1.00 89.69 102 LEU A C 1
ATOM 790 O O . LEU A 1 102 ? -11.067 -9.529 2.487 1.00 89.69 102 LEU A O 1
ATOM 794 N N . PRO A 1 103 ? -10.906 -10.265 0.380 1.00 92.00 103 PRO A N 1
ATOM 795 C CA . PRO A 1 103 ? -9.597 -10.898 0.562 1.00 92.00 103 PRO A CA 1
ATOM 796 C C . PRO A 1 103 ? -8.458 -9.860 0.537 1.00 92.00 103 PRO A C 1
ATOM 798 O O . PRO A 1 103 ? -7.659 -9.812 -0.399 1.00 92.00 103 PRO A O 1
ATOM 801 N N . LEU A 1 104 ? -8.414 -8.980 1.537 1.00 92.69 104 LEU A N 1
ATOM 802 C CA . LEU A 1 104 ? -7.454 -7.874 1.620 1.00 92.69 104 LEU A CA 1
ATOM 803 C C . LEU A 1 104 ? -6.117 -8.333 2.211 1.00 92.69 104 LEU A C 1
ATOM 805 O O . LEU A 1 104 ? -6.076 -9.117 3.155 1.00 92.69 104 LEU A O 1
ATOM 809 N N . ARG A 1 105 ? -5.015 -7.832 1.646 1.00 95.88 105 ARG A N 1
ATOM 810 C CA . ARG A 1 105 ? -3.638 -8.136 2.060 1.00 95.88 105 ARG A CA 1
ATOM 811 C C . ARG A 1 105 ? -2.680 -7.033 1.617 1.00 95.88 105 ARG A C 1
ATOM 813 O O . ARG A 1 105 ? -3.023 -6.219 0.762 1.00 95.88 105 ARG A O 1
ATOM 820 N N . LEU A 1 106 ? -1.452 -7.077 2.127 1.00 96.25 106 LEU A N 1
ATOM 821 C CA . LEU A 1 106 ? -0.355 -6.290 1.570 1.00 96.25 106 LEU A CA 1
ATOM 822 C C . LEU A 1 106 ? -0.017 -6.761 0.139 1.00 96.25 106 LEU A C 1
ATOM 824 O O . LEU A 1 106 ? -0.092 -7.969 -0.143 1.00 96.25 106 LEU A O 1
ATOM 828 N N . PRO A 1 107 ? 0.359 -5.839 -0.765 1.00 94.75 107 PRO A N 1
ATOM 829 C CA . PRO A 1 107 ? 0.875 -6.209 -2.074 1.00 94.75 107 PRO A CA 1
ATOM 830 C C . PRO A 1 107 ? 2.252 -6.870 -1.932 1.00 94.75 107 PRO A C 1
ATOM 832 O O . PRO A 1 107 ? 3.024 -6.558 -1.023 1.00 94.75 107 PRO A O 1
ATOM 835 N N . SER A 1 108 ? 2.573 -7.770 -2.855 1.00 94.38 108 SER A N 1
ATOM 836 C CA . SER A 1 108 ? 3.960 -8.173 -3.092 1.00 94.38 108 SER A CA 1
ATOM 837 C C . SER A 1 108 ? 4.761 -7.010 -3.689 1.00 94.38 108 SER A C 1
ATOM 839 O O . SER A 1 108 ? 4.191 -6.046 -4.203 1.00 94.38 108 SER A O 1
ATOM 841 N N . GLU A 1 109 ? 6.090 -7.104 -3.667 1.00 92.88 109 GLU A N 1
ATOM 842 C CA . GLU A 1 109 ? 6.946 -6.097 -4.304 1.00 92.88 109 GLU A CA 1
ATOM 843 C C . GLU A 1 109 ? 6.661 -5.963 -5.807 1.00 92.88 109 GLU A C 1
ATOM 845 O O . GLU A 1 109 ? 6.494 -4.849 -6.299 1.00 92.88 109 GLU A O 1
ATOM 850 N N . ALA A 1 110 ? 6.488 -7.087 -6.508 1.00 92.38 110 ALA A N 1
ATOM 851 C CA . ALA A 1 110 ? 6.148 -7.097 -7.928 1.00 92.38 110 ALA A CA 1
ATOM 852 C C . ALA A 1 110 ? 4.791 -6.441 -8.222 1.00 92.38 110 ALA A C 1
ATOM 854 O O . ALA A 1 110 ? 4.656 -5.710 -9.197 1.00 92.38 110 ALA A O 1
ATOM 855 N N . GLU A 1 111 ? 3.780 -6.672 -7.379 1.00 94.69 111 GLU A N 1
ATOM 856 C CA . GLU A 1 111 ? 2.482 -5.997 -7.507 1.00 94.69 111 GLU A CA 1
ATOM 857 C C . GLU A 1 111 ? 2.599 -4.496 -7.247 1.00 94.69 111 GLU A C 1
ATOM 859 O O . GLU A 1 111 ? 1.971 -3.707 -7.951 1.00 94.69 111 GLU A O 1
ATOM 864 N N . ARG A 1 112 ? 3.416 -4.093 -6.264 1.00 93.12 112 ARG A N 1
ATOM 865 C CA . ARG A 1 112 ? 3.675 -2.680 -5.969 1.00 93.12 112 ARG A CA 1
ATOM 866 C C . ARG A 1 112 ? 4.317 -1.981 -7.165 1.00 93.12 112 ARG A C 1
ATOM 868 O O . ARG A 1 112 ? 3.848 -0.914 -7.547 1.00 93.12 112 ARG A O 1
ATOM 875 N N . GLU A 1 113 ? 5.358 -2.565 -7.752 1.00 91.12 113 GLU A N 1
ATOM 876 C CA . GLU A 1 113 ? 6.051 -1.980 -8.906 1.00 91.12 113 GLU A CA 1
ATOM 877 C C . GLU A 1 113 ? 5.152 -1.957 -10.148 1.00 91.12 113 GLU A C 1
ATOM 879 O O . GLU A 1 113 ? 5.024 -0.918 -10.791 1.00 91.12 113 GLU A O 1
ATOM 884 N N . TRP A 1 114 ? 4.430 -3.048 -10.421 1.00 89.69 114 TRP A N 1
ATOM 885 C CA . TRP A 1 114 ? 3.475 -3.125 -11.529 1.00 89.69 114 TRP A CA 1
ATOM 886 C C . TRP A 1 114 ? 2.351 -2.085 -11.421 1.00 89.69 114 TRP A C 1
ATOM 888 O O . TRP A 1 114 ? 2.013 -1.432 -12.407 1.00 89.69 114 TRP A O 1
ATOM 898 N N . ALA A 1 115 ? 1.789 -1.887 -10.225 1.00 90.38 115 ALA A N 1
ATOM 899 C CA . ALA A 1 115 ? 0.798 -0.838 -9.995 1.00 90.38 115 ALA A CA 1
ATOM 900 C C . ALA A 1 115 ? 1.405 0.567 -10.135 1.00 90.38 115 ALA A C 1
ATOM 902 O O . ALA A 1 115 ? 0.761 1.451 -10.698 1.00 90.38 115 ALA A O 1
ATOM 903 N N . ALA A 1 116 ? 2.639 0.773 -9.662 1.00 87.12 116 ALA A N 1
ATOM 904 C CA . ALA A 1 116 ? 3.321 2.063 -9.737 1.00 87.12 116 ALA A CA 1
ATOM 905 C C . ALA A 1 116 ? 3.609 2.504 -11.180 1.00 87.12 116 ALA A C 1
ATOM 907 O O . ALA A 1 116 ? 3.574 3.699 -11.452 1.00 87.12 116 ALA A O 1
ATOM 908 N N . ILE A 1 117 ? 3.829 1.567 -12.106 1.00 84.00 117 ILE A N 1
ATOM 909 C CA . ILE A 1 117 ? 3.976 1.869 -13.540 1.00 84.00 117 ILE A CA 1
ATOM 910 C C . ILE A 1 117 ? 2.636 1.898 -14.298 1.00 84.00 117 ILE A C 1
ATOM 912 O O . ILE A 1 117 ? 2.623 1.951 -15.522 1.00 84.00 117 ILE A O 1
ATOM 916 N N . GLY A 1 118 ? 1.497 1.846 -13.598 1.00 82.75 118 GLY A N 1
ATOM 917 C CA . GLY A 1 118 ? 0.166 1.943 -14.208 1.00 82.75 118 GLY A CA 1
ATOM 918 C C . GLY A 1 118 ? -0.378 0.638 -14.797 1.00 82.75 118 GLY A C 1
ATOM 919 O O . GLY A 1 118 ? -1.352 0.665 -15.548 1.00 82.75 118 GLY A O 1
ATOM 920 N N . GLY A 1 119 ? 0.215 -0.511 -14.465 1.00 77.88 119 GLY A N 1
ATOM 921 C CA . GLY A 1 119 ? -0.255 -1.816 -14.927 1.00 77.88 119 GLY A CA 1
ATOM 922 C C . GLY A 1 119 ? -0.078 -2.045 -16.431 1.00 77.88 119 GLY A C 1
ATOM 923 O O . GLY A 1 119 ? -0.869 -2.765 -17.044 1.00 77.88 119 GLY A O 1
ATOM 924 N N . CYS A 1 120 ? 0.925 -1.422 -17.047 1.00 69.19 120 CYS A N 1
ATOM 925 C CA . CYS A 1 120 ? 1.244 -1.603 -18.456 1.00 69.19 120 CYS A CA 1
ATOM 926 C C . CYS A 1 120 ? 2.660 -2.170 -18.637 1.00 69.19 120 CYS A C 1
ATOM 928 O O . CYS A 1 120 ? 3.611 -1.764 -17.973 1.00 69.19 120 CYS A O 1
ATOM 930 N N . ASP A 1 121 ? 2.794 -3.146 -19.545 1.00 66.31 121 ASP A N 1
ATOM 931 C CA . ASP A 1 121 ? 4.105 -3.581 -20.034 1.00 66.31 121 ASP A CA 1
ATOM 932 C C . ASP A 1 121 ? 4.562 -2.469 -20.968 1.00 66.31 121 ASP A C 1
ATOM 934 O O . ASP A 1 121 ? 3.947 -2.247 -22.018 1.00 66.31 121 ASP A O 1
ATOM 938 N N . LEU A 1 122 ? 5.554 -1.703 -20.535 1.00 58.19 122 LEU A N 1
ATOM 939 C CA . LEU A 1 122 ? 6.034 -0.531 -21.245 1.00 58.19 122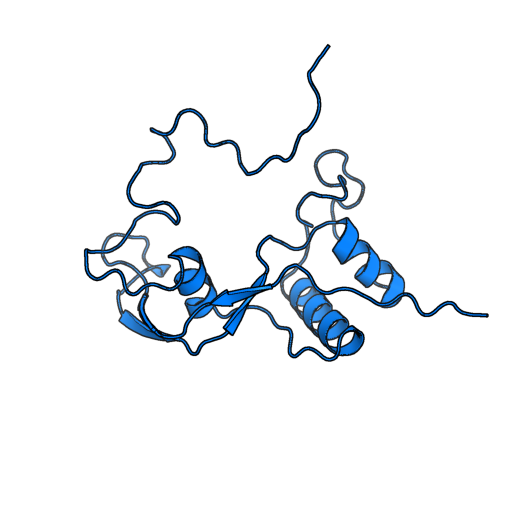 LEU A CA 1
ATOM 940 C C . LEU A 1 122 ? 6.745 -0.994 -22.518 1.00 58.19 122 LEU A C 1
ATOM 942 O O . LEU A 1 122 ? 7.953 -1.220 -22.548 1.00 58.19 122 LEU A O 1
ATOM 946 N N . ARG A 1 123 ? 5.961 -1.176 -23.582 1.00 48.19 123 ARG A N 1
ATOM 947 C CA . ARG A 1 123 ? 6.429 -1.606 -24.907 1.00 48.19 123 ARG A CA 1
ATOM 948 C C . ARG A 1 123 ? 7.412 -0.617 -25.546 1.00 48.19 123 ARG A C 1
ATOM 950 O O . ARG A 1 123 ? 8.085 -1.004 -26.494 1.00 48.19 123 ARG A O 1
ATOM 957 N N . ASP A 1 124 ? 7.546 0.581 -24.975 1.00 50.88 124 ASP A N 1
ATOM 958 C CA . ASP A 1 124 ? 8.400 1.666 -25.466 1.00 50.88 124 ASP A CA 1
ATOM 959 C C . ASP A 1 124 ? 9.625 1.959 -24.570 1.00 50.88 124 ASP A C 1
ATOM 961 O O . ASP A 1 124 ? 10.379 2.887 -24.848 1.00 50.88 124 ASP A O 1
ATOM 965 N N . GLY A 1 125 ? 9.879 1.146 -23.534 1.00 56.72 125 GLY A N 1
ATOM 966 C CA . GLY A 1 125 ? 11.049 1.280 -22.653 1.00 56.72 125 GLY A CA 1
ATOM 967 C C . GLY A 1 125 ? 10.695 1.601 -21.197 1.00 56.72 125 GLY A C 1
ATOM 968 O O . GLY A 1 125 ? 9.543 1.879 -20.879 1.00 56.72 125 GLY A O 1
ATOM 969 N N . PRO A 1 126 ? 11.657 1.498 -20.267 1.00 61.81 126 PRO A N 1
ATOM 970 C CA . PRO A 1 126 ? 11.361 1.597 -18.847 1.00 61.81 126 PRO A CA 1
ATOM 971 C C . PRO A 1 126 ? 11.101 3.063 -18.454 1.00 61.81 126 PRO A C 1
ATOM 973 O O . PRO A 1 126 ? 11.998 3.895 -18.560 1.00 61.81 126 PRO A O 1
ATOM 976 N N . VAL A 1 127 ? 9.903 3.368 -17.945 1.00 70.44 127 VAL A N 1
ATOM 977 C CA . VAL A 1 127 ? 9.559 4.707 -17.434 1.00 70.44 127 VAL A CA 1
ATOM 978 C C . VAL A 1 127 ? 10.204 4.917 -16.080 1.00 70.44 127 VAL A C 1
ATOM 980 O O . VAL A 1 127 ? 10.190 4.021 -15.228 1.00 70.44 127 VAL A O 1
ATOM 983 N N . ASP A 1 128 ? 10.839 6.067 -15.892 1.00 76.44 128 ASP A N 1
ATOM 984 C CA . ASP A 1 128 ? 11.522 6.366 -14.629 1.00 76.44 128 ASP A CA 1
ATOM 985 C C . ASP A 1 128 ? 10.543 6.727 -13.503 1.00 76.44 128 ASP A C 1
ATOM 987 O O . ASP A 1 128 ? 10.870 6.528 -12.330 1.00 76.44 128 ASP A O 1
ATOM 991 N N . TRP A 1 129 ? 9.336 7.197 -13.844 1.00 81.50 129 TRP A N 1
ATOM 992 C CA . TRP A 1 129 ? 8.328 7.626 -12.874 1.00 81.50 129 TRP A CA 1
ATOM 993 C C . TRP A 1 129 ? 6.914 7.145 -13.230 1.00 81.50 129 TRP A C 1
ATOM 995 O O . TRP A 1 129 ? 6.613 6.925 -14.404 1.00 81.50 129 TRP A O 1
ATOM 1005 N N . PRO A 1 130 ? 5.995 7.068 -12.244 1.00 80.25 130 PRO A N 1
ATOM 1006 C CA . PRO A 1 130 ? 4.588 6.719 -12.478 1.00 80.25 130 PRO A CA 1
ATOM 1007 C C . PRO A 1 130 ? 3.857 7.600 -13.503 1.00 80.25 130 PRO A C 1
ATOM 1009 O O . PRO A 1 130 ? 2.854 7.186 -14.076 1.00 80.25 130 PRO A O 1
ATOM 1012 N N . TRP A 1 131 ? 4.338 8.826 -13.727 1.00 80.75 131 TRP A N 1
ATOM 1013 C CA . TRP A 1 131 ? 3.786 9.795 -14.683 1.00 80.75 131 TRP A CA 1
ATOM 1014 C C . TRP A 1 131 ? 4.600 9.898 -15.987 1.00 80.75 131 TRP A C 1
ATOM 1016 O O . TRP A 1 131 ? 4.380 10.822 -16.770 1.00 80.75 131 TRP A O 1
ATOM 1026 N N . GLY A 1 132 ? 5.535 8.974 -16.229 1.00 80.25 132 GLY A N 1
ATOM 1027 C CA . GLY A 1 132 ? 6.419 8.957 -17.399 1.00 80.25 132 GLY A CA 1
ATOM 1028 C C . GLY A 1 132 ? 7.824 9.484 -17.102 1.00 80.25 132 GLY A C 1
ATOM 1029 O O . GLY A 1 132 ? 8.271 9.491 -15.962 1.00 80.25 132 GLY A O 1
ATOM 1030 N N . ASP A 1 133 ? 8.533 9.949 -18.129 1.00 79.50 133 ASP A N 1
ATOM 1031 C CA . ASP A 1 133 ? 9.979 10.236 -18.040 1.00 79.50 133 ASP A CA 1
ATOM 1032 C C . ASP A 1 133 ? 10.318 11.668 -17.615 1.00 79.50 133 ASP A C 1
ATOM 1034 O O . ASP A 1 133 ? 11.470 12.096 -17.660 1.00 79.50 133 ASP A O 1
ATOM 1038 N N . THR A 1 134 ? 9.314 12.446 -17.208 1.00 80.06 134 THR A N 1
ATOM 1039 C CA . THR A 1 134 ? 9.573 13.818 -16.769 1.00 80.06 134 THR A CA 1
ATOM 1040 C C . THR A 1 134 ? 10.172 13.816 -15.369 1.00 80.06 134 THR A C 1
ATOM 1042 O O . THR A 1 134 ? 9.534 13.356 -14.420 1.00 80.06 134 THR A O 1
ATOM 1045 N N . ASP A 1 135 ? 11.380 14.369 -15.251 1.00 75.62 135 ASP A N 1
ATOM 1046 C CA . ASP A 1 135 ? 12.084 14.531 -13.980 1.00 75.62 135 ASP A CA 1
ATOM 1047 C C . ASP A 1 135 ? 11.216 15.323 -12.977 1.00 75.62 135 ASP A C 1
ATOM 1049 O O . ASP A 1 135 ? 10.813 16.453 -13.281 1.00 75.62 135 ASP A O 1
ATOM 1053 N N . PRO A 1 136 ? 10.935 14.784 -11.773 1.00 74.62 136 PRO A N 1
ATOM 1054 C CA . PRO A 1 136 ? 10.207 15.504 -10.733 1.00 74.62 136 PRO A CA 1
ATOM 1055 C C . PRO A 1 136 ? 10.845 16.844 -10.350 1.00 74.62 136 PRO A C 1
ATOM 1057 O O . PRO A 1 136 ? 10.122 17.752 -9.945 1.00 74.62 136 PRO A O 1
ATOM 1060 N N . GLY A 1 137 ? 12.166 17.001 -10.491 1.00 74.75 137 GLY A N 1
ATOM 1061 C CA . GLY A 1 137 ? 12.860 18.270 -10.259 1.00 74.75 137 GLY A CA 1
ATOM 1062 C C . GLY A 1 137 ? 12.619 19.320 -11.350 1.00 74.75 137 GLY A C 1
ATOM 1063 O O . GLY A 1 137 ? 12.737 20.516 -11.084 1.00 74.75 137 GLY A O 1
ATOM 1064 N N . ALA A 1 138 ? 12.256 18.885 -12.561 1.00 68.50 138 ALA A N 1
ATOM 1065 C CA . ALA A 1 138 ? 11.912 19.751 -13.690 1.00 68.50 138 ALA A CA 1
ATOM 1066 C C . ALA A 1 138 ? 10.420 20.119 -13.720 1.00 68.50 138 ALA A C 1
ATOM 1068 O O . ALA A 1 138 ? 10.026 21.081 -14.383 1.00 68.50 138 ALA A O 1
ATOM 1069 N N . LEU A 1 139 ? 9.585 19.376 -12.992 1.00 59.62 139 LEU A N 1
ATOM 1070 C CA . LEU A 1 139 ? 8.182 19.713 -12.810 1.00 59.62 139 LEU A CA 1
ATOM 1071 C C . LEU A 1 139 ? 8.096 20.886 -11.822 1.00 59.62 139 LEU A C 1
ATOM 1073 O O . LEU A 1 139 ? 8.664 20.794 -10.730 1.00 59.62 139 LEU A O 1
ATOM 1077 N N . PRO A 1 140 ? 7.421 22.004 -12.162 1.00 48.34 140 PRO A N 1
ATOM 1078 C CA . PRO A 1 140 ? 7.269 23.130 -11.248 1.00 48.34 140 PRO A CA 1
ATOM 1079 C C . PRO A 1 140 ? 6.503 22.646 -10.020 1.00 48.34 140 PRO A C 1
ATOM 1081 O O . PRO A 1 140 ? 5.287 22.533 -10.076 1.00 48.34 140 PRO A O 1
ATOM 1084 N N . ARG A 1 141 ? 7.244 22.292 -8.959 1.00 43.19 141 ARG A N 1
ATOM 1085 C CA . ARG A 1 141 ? 6.754 21.702 -7.707 1.00 43.19 141 ARG A CA 1
ATOM 1086 C C . ARG A 1 141 ? 5.486 20.876 -7.924 1.00 43.19 141 ARG A C 1
ATOM 1088 O O . ARG A 1 141 ? 4.388 21.342 -7.623 1.00 43.19 141 ARG A O 1
ATOM 1095 N N . LEU A 1 142 ? 5.647 19.630 -8.371 1.00 38.72 142 LEU A N 1
ATOM 1096 C CA . LEU A 1 142 ? 4.669 18.599 -8.030 1.00 38.72 142 LEU A CA 1
ATOM 1097 C C . LEU A 1 142 ? 4.688 18.474 -6.504 1.00 38.72 142 LEU A C 1
ATOM 1099 O O . LEU A 1 142 ? 5.428 17.692 -5.912 1.00 38.72 142 LEU A O 1
ATOM 1103 N N . ALA A 1 143 ? 3.917 19.350 -5.863 1.00 33.06 143 ALA A N 1
ATOM 1104 C CA . ALA A 1 143 ? 3.390 19.103 -4.552 1.00 33.06 143 ALA A CA 1
ATOM 1105 C C . ALA A 1 143 ? 2.742 17.724 -4.643 1.00 33.06 143 ALA A C 1
ATOM 1107 O O . ALA A 1 143 ? 1.947 17.446 -5.546 1.00 33.06 143 ALA A O 1
ATOM 1108 N N . PHE A 1 144 ? 3.139 16.853 -3.725 1.00 30.47 144 PHE A N 1
ATOM 1109 C CA . PHE A 1 144 ? 2.329 15.733 -3.280 1.00 30.47 144 PHE A CA 1
ATOM 1110 C C . PHE A 1 144 ? 0.847 16.101 -3.370 1.00 30.47 144 PHE A C 1
ATOM 1112 O O . PHE A 1 144 ? 0.498 17.245 -3.091 1.00 30.47 144 PHE A O 1
ATOM 1119 N N . ILE A 1 145 ? -0.007 15.153 -3.760 1.00 26.95 145 ILE A N 1
ATOM 1120 C CA . ILE A 1 145 ? -1.462 15.322 -3.755 1.00 26.95 145 ILE A CA 1
ATOM 1121 C C . ILE A 1 145 ? -1.878 15.876 -2.382 1.00 26.95 145 ILE A C 1
ATOM 1123 O O . ILE A 1 145 ? -2.020 15.137 -1.414 1.00 26.95 145 ILE A O 1
ATOM 1127 N N . THR A 1 146 ? -2.036 17.192 -2.299 1.00 26.02 146 THR A N 1
ATOM 1128 C CA . THR A 1 146 ? -2.681 17.896 -1.205 1.00 26.02 146 THR A CA 1
ATOM 1129 C C . THR A 1 146 ? -4.057 18.255 -1.727 1.00 26.02 146 THR A C 1
ATOM 1131 O O . THR A 1 146 ? -4.192 19.139 -2.573 1.00 26.02 146 THR A O 1
ATOM 1134 N N . ALA A 1 147 ? -5.088 17.571 -1.238 1.00 28.09 147 ALA A N 1
ATOM 1135 C CA . ALA A 1 147 ? -6.408 18.174 -1.200 1.00 28.09 147 ALA A CA 1
ATOM 1136 C C . ALA A 1 147 ? -6.352 19.248 -0.106 1.00 28.09 147 ALA A C 1
ATOM 1138 O O . ALA A 1 147 ? -6.420 18.934 1.078 1.00 28.09 147 ALA A O 1
ATOM 1139 N N . ALA A 1 148 ? -6.135 20.500 -0.494 1.00 28.12 148 ALA A N 1
ATOM 1140 C CA . ALA A 1 148 ? -6.295 21.642 0.392 1.00 28.12 148 ALA A CA 1
ATOM 1141 C C . ALA A 1 148 ? -7.241 22.629 -0.288 1.00 28.12 148 ALA A C 1
ATOM 1143 O O . ALA A 1 148 ? -6.822 23.489 -1.059 1.00 28.12 148 ALA A O 1
ATOM 1144 N N . ASP A 1 149 ? -8.531 22.488 0.003 1.00 34.00 149 ASP A N 1
ATOM 1145 C CA . ASP A 1 149 ? -9.483 23.574 -0.182 1.00 34.00 149 ASP A CA 1
ATOM 1146 C C . ASP A 1 149 ? -9.339 24.538 1.006 1.00 34.00 149 ASP A C 1
ATOM 1148 O O . ASP A 1 149 ? -9.902 24.286 2.068 1.00 34.00 149 ASP A O 1
ATOM 1152 N N . ALA A 1 150 ? -8.548 25.608 0.844 1.00 28.09 150 ALA A N 1
ATOM 1153 C CA . ALA A 1 150 ? -8.820 26.972 1.342 1.00 28.09 150 ALA A CA 1
ATOM 1154 C C . ALA A 1 150 ? -7.582 27.894 1.218 1.00 28.09 150 ALA A C 1
ATOM 1156 O O . ALA A 1 150 ? -6.453 27.440 1.415 1.00 28.09 150 ALA A O 1
ATOM 1157 N N . PRO A 1 151 ? -7.767 29.199 0.931 1.00 32.34 151 PRO A N 1
ATOM 1158 C CA . PRO A 1 151 ? -6.674 30.163 0.821 1.00 32.34 151 PRO A CA 1
ATOM 1159 C C . PRO A 1 151 ? -6.126 30.592 2.193 1.00 32.34 151 PRO A C 1
ATOM 1161 O O . PRO A 1 151 ? -6.864 30.686 3.174 1.00 32.34 151 PRO A O 1
ATOM 1164 N N . HIS A 1 152 ? -4.832 30.916 2.235 1.00 30.14 152 HIS A N 1
ATOM 1165 C CA . HIS A 1 152 ? -4.210 31.610 3.362 1.00 30.14 152 HIS A CA 1
ATOM 1166 C C . HIS A 1 152 ? -4.676 33.074 3.410 1.00 30.14 152 HIS A C 1
ATOM 1168 O O . HIS A 1 152 ? -4.640 33.765 2.389 1.00 30.14 152 HIS A O 1
ATOM 1174 N N . VAL A 1 153 ? -5.096 33.518 4.598 1.00 42.06 153 VAL A N 1
ATOM 1175 C CA . VAL A 1 153 ? -5.214 34.938 4.975 1.00 42.06 153 VAL A CA 1
ATOM 1176 C C . VAL A 1 153 ? -3.872 35.428 5.498 1.00 42.06 153 VAL A C 1
ATOM 1178 O O . VAL A 1 153 ? -3.208 34.626 6.197 1.00 42.06 153 VAL A O 1
#